Protein AF-A0A0L9TNU4-F1 (afdb_monomer_lite)

Radius of gyration: 21.01 Å; chains: 1; bounding box: 42×26×55 Å

pLDDT: mean 82.47, std 11.99, range [50.09, 94.62]

Secondary structure (DSSP, 8-state):
-HHHHHHHHHHHHHHHHHHHTT-----EEEEE-SS--HHHHHHHHHHHHGGG--EEEE-TTSSEEEEE-

Organism: Phaseolus angularis (NCBI:txid3914)

Structure (mmCIF, N/CA/C/O backbone):
data_AF-A0A0L9TNU4-F1
#
_entry.id   AF-A0A0L9TNU4-F1
#
loop_
_atom_site.group_PDB
_atom_site.id
_atom_site.type_symbol
_atom_site.label_atom_id
_atom_site.label_alt_id
_atom_site.label_comp_id
_atom_site.label_asym_id
_atom_site.label_entity_id
_atom_site.label_seq_id
_atom_site.pdbx_PDB_ins_code
_atom_site.Cartn_x
_atom_site.Cartn_y
_atom_site.Cartn_z
_atom_site.occupancy
_atom_site.B_iso_or_equiv
_atom_site.auth_seq_id
_atom_site.auth_comp_id
_atom_site.auth_asym_id
_atom_site.auth_atom_id
_atom_site.pdbx_PDB_model_num
ATOM 1 N N . MET A 1 1 ? -26.904 16.882 44.242 1.00 60.22 1 MET A N 1
ATOM 2 C CA . MET A 1 1 ? -27.081 17.461 42.881 1.00 60.22 1 MET A CA 1
ATOM 3 C C . MET A 1 1 ? -25.745 17.580 42.134 1.00 60.22 1 MET A C 1
ATOM 5 O O . MET A 1 1 ? -25.682 17.161 40.988 1.00 60.22 1 MET A O 1
ATOM 9 N N . ALA A 1 2 ? -24.670 18.052 42.782 1.00 64.38 2 ALA A N 1
ATOM 10 C CA . ALA A 1 2 ? -23.325 18.161 42.193 1.00 64.38 2 ALA A CA 1
ATOM 11 C C . ALA A 1 2 ? -22.671 16.815 41.802 1.00 64.38 2 ALA A C 1
ATOM 13 O O . ALA A 1 2 ? -21.977 16.732 40.794 1.00 64.38 2 ALA A O 1
ATOM 14 N N . GLU A 1 3 ? -22.933 15.744 42.553 1.00 74.19 3 GLU A N 1
ATOM 15 C CA . GLU A 1 3 ? -22.311 14.426 42.336 1.00 74.19 3 GLU A CA 1
ATOM 16 C C . GLU A 1 3 ? -22.700 13.783 40.997 1.00 74.19 3 GLU A C 1
ATOM 18 O O . GLU A 1 3 ? -21.878 13.146 40.341 1.00 74.19 3 GLU A O 1
ATOM 23 N N . ASN A 1 4 ? -23.945 13.979 40.556 1.00 78.75 4 ASN A N 1
ATOM 24 C CA . ASN A 1 4 ? -24.420 13.458 39.271 1.00 78.75 4 ASN A CA 1
ATOM 25 C C . ASN A 1 4 ? -23.834 14.245 38.093 1.00 78.75 4 ASN A C 1
ATOM 27 O O . ASN A 1 4 ? -23.560 13.672 37.043 1.00 78.75 4 ASN A O 1
ATOM 31 N N . LEU A 1 5 ? -23.589 15.542 38.289 1.00 79.75 5 LEU A N 1
ATOM 32 C CA . LEU A 1 5 ? -22.988 16.429 37.295 1.00 79.75 5 LEU A CA 1
ATOM 33 C C . LEU A 1 5 ? -21.504 16.094 37.086 1.00 79.75 5 LEU A C 1
ATOM 35 O O . LEU A 1 5 ? -21.053 15.977 35.950 1.00 79.75 5 LEU A O 1
ATOM 39 N N . ALA A 1 6 ? -20.776 15.828 38.175 1.00 83.44 6 ALA A N 1
ATOM 40 C CA . ALA A 1 6 ? -19.391 15.363 38.122 1.00 83.44 6 ALA A CA 1
ATOM 41 C C . ALA A 1 6 ? -19.259 14.007 37.405 1.00 83.44 6 ALA A C 1
ATOM 43 O O . ALA A 1 6 ? -18.394 13.839 36.544 1.00 83.44 6 ALA A O 1
ATOM 44 N N . LYS A 1 7 ? -20.153 13.051 37.698 1.00 81.56 7 LYS A N 1
ATOM 45 C CA . LYS A 1 7 ? -20.180 11.746 37.014 1.00 81.56 7 LYS A CA 1
ATOM 46 C C . LYS A 1 7 ? -20.462 11.883 35.519 1.00 81.56 7 LYS A C 1
ATOM 48 O O . LYS A 1 7 ? -19.741 11.296 34.721 1.00 81.56 7 LYS A O 1
ATOM 53 N N . MET A 1 8 ? -21.455 12.689 35.140 1.00 86.12 8 MET A N 1
ATOM 54 C CA . MET A 1 8 ? -21.780 12.966 33.734 1.00 86.12 8 MET A CA 1
ATOM 55 C C . MET A 1 8 ? -20.586 13.563 32.984 1.00 86.12 8 MET A C 1
ATOM 57 O O . MET A 1 8 ? -20.231 13.073 31.917 1.00 86.12 8 MET A O 1
ATOM 61 N N . LEU A 1 9 ? -19.929 14.572 33.564 1.00 86.62 9 LEU A N 1
ATOM 62 C CA . LEU A 1 9 ? -18.751 15.200 32.963 1.00 86.62 9 LEU A CA 1
ATOM 63 C C . LEU A 1 9 ? -17.609 14.202 32.774 1.00 86.62 9 LEU A C 1
ATOM 65 O O . LEU A 1 9 ? -16.982 14.194 31.722 1.00 86.62 9 LEU A O 1
ATOM 69 N N . THR A 1 10 ? -17.386 13.327 33.756 1.00 85.81 10 THR A N 1
ATOM 70 C CA . THR A 1 10 ? -16.339 12.300 33.680 1.00 85.81 10 THR A CA 1
ATOM 71 C C . THR A 1 10 ? -16.632 11.296 32.564 1.00 85.81 10 THR A C 1
ATOM 73 O O . THR A 1 10 ? -15.744 10.969 31.785 1.00 85.81 10 THR A O 1
ATOM 76 N N . VAL A 1 11 ? -17.884 10.843 32.439 1.00 86.56 11 VAL A N 1
ATOM 77 C CA . VAL A 1 11 ? -18.304 9.928 31.364 1.00 86.56 11 VAL A CA 1
ATOM 78 C C . VAL A 1 11 ? -18.143 10.582 29.994 1.00 86.56 11 VAL A C 1
ATOM 80 O O . VAL A 1 11 ? -17.598 9.955 29.092 1.00 86.56 11 VAL A O 1
ATOM 83 N N . ILE A 1 12 ? -18.554 11.844 29.841 1.00 86.19 12 ILE A N 1
ATOM 84 C CA . ILE A 1 12 ? -18.396 12.585 28.582 1.00 86.19 12 ILE A CA 1
ATOM 85 C C . ILE A 1 12 ? -16.916 12.676 28.200 1.00 86.19 12 ILE A C 1
ATOM 87 O O . ILE A 1 12 ? -16.578 12.398 27.056 1.00 86.19 12 ILE A O 1
ATOM 91 N N . LEU A 1 13 ? -16.039 12.996 29.156 1.00 83.69 13 LEU A N 1
ATOM 92 C CA . LEU A 1 13 ? -14.596 13.127 28.929 1.00 83.69 13 LEU A CA 1
ATOM 93 C C . LEU A 1 13 ? -13.948 11.798 28.511 1.00 83.69 13 LEU A C 1
ATOM 95 O O . LEU A 1 13 ? -13.100 11.770 27.626 1.00 83.69 13 LEU A O 1
ATOM 99 N N . VAL A 1 14 ? -14.376 10.686 29.114 1.00 81.06 14 VAL A N 1
ATOM 100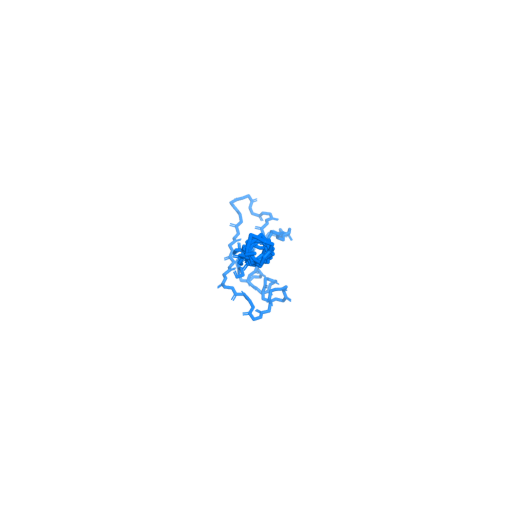 C CA . VAL A 1 14 ? -13.898 9.345 28.745 1.00 81.06 14 VAL A CA 1
ATOM 101 C C . VAL A 1 14 ? -14.399 8.945 27.355 1.00 81.06 14 VAL A C 1
ATOM 103 O O . VAL A 1 14 ? -13.626 8.431 26.552 1.00 81.06 14 VAL A O 1
ATOM 106 N N . VAL A 1 15 ? -15.672 9.202 27.041 1.00 78.88 15 VAL A N 1
ATOM 107 C CA . VAL A 1 15 ? -16.260 8.867 25.733 1.00 78.88 15 VAL A CA 1
ATOM 108 C C . VAL A 1 15 ? -15.616 9.680 24.613 1.00 78.88 15 VAL A C 1
ATOM 110 O O . VAL A 1 15 ? -15.313 9.123 23.559 1.00 78.88 15 VAL A O 1
ATOM 113 N N . THR A 1 16 ? -15.372 10.975 24.830 1.00 73.69 16 THR A N 1
ATOM 114 C CA . THR A 1 16 ? -14.699 11.809 23.830 1.00 73.69 16 THR A CA 1
ATOM 115 C C . THR A 1 16 ? -13.244 11.396 23.646 1.00 73.69 16 THR A C 1
ATOM 117 O O . THR A 1 16 ? -12.816 11.296 22.504 1.00 73.69 16 THR A O 1
ATOM 120 N N . ALA A 1 17 ? -12.509 11.080 24.718 1.00 70.75 17 ALA A N 1
ATOM 121 C CA . ALA A 1 17 ? -11.135 10.585 24.611 1.00 70.75 17 ALA A CA 1
ATOM 122 C C . ALA A 1 17 ? -11.049 9.281 23.798 1.00 70.75 17 ALA A C 1
ATOM 124 O O . ALA A 1 17 ? -10.223 9.172 22.902 1.00 70.75 17 ALA A O 1
ATOM 125 N N . VAL A 1 18 ? -11.954 8.323 24.034 1.00 68.00 18 VAL A N 1
ATOM 126 C CA . VAL A 1 18 ? -11.994 7.059 23.273 1.00 68.00 18 VAL A CA 1
ATOM 127 C C . VAL A 1 18 ? -12.352 7.279 21.797 1.00 68.00 18 VAL A C 1
ATOM 129 O O . VAL A 1 18 ? -11.881 6.541 20.936 1.00 68.00 18 VAL A O 1
ATOM 132 N N . ALA A 1 19 ? -13.163 8.291 21.478 1.00 66.19 19 ALA A N 1
ATOM 133 C CA . ALA A 1 19 ? -13.540 8.597 20.098 1.00 66.19 19 ALA A CA 1
ATOM 134 C C . ALA A 1 19 ? -12.402 9.226 19.269 1.00 66.19 19 ALA A C 1
ATOM 136 O O . ALA A 1 19 ? -12.415 9.101 18.046 1.00 66.19 19 ALA A O 1
ATOM 137 N N . MET A 1 20 ? -11.427 9.882 19.909 1.00 59.97 20 MET A N 1
ATOM 138 C CA . MET A 1 20 ? -10.302 10.545 19.226 1.00 59.97 20 MET A CA 1
ATOM 139 C C . MET A 1 20 ? -9.237 9.560 18.721 1.00 59.97 20 MET A C 1
ATOM 141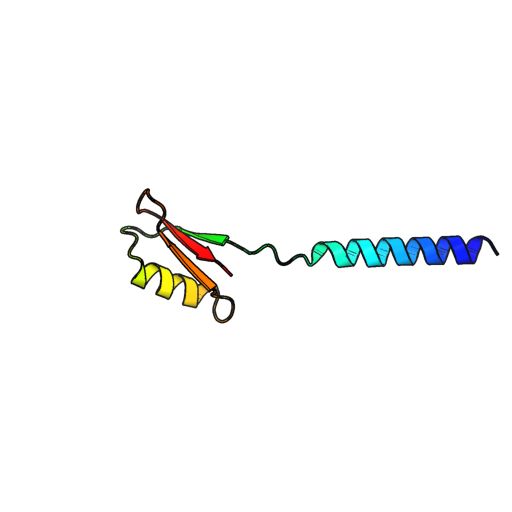 O O . MET A 1 20 ? -8.508 9.874 17.791 1.00 59.97 20 MET A O 1
ATOM 145 N N . GLU A 1 21 ? -9.181 8.343 19.263 1.00 57.03 21 GLU A N 1
ATOM 146 C CA . GLU A 1 21 ? -8.221 7.307 18.844 1.00 57.03 21 GLU A CA 1
ATOM 147 C C . GLU A 1 21 ? -8.582 6.662 17.486 1.00 57.03 21 GLU A C 1
ATOM 149 O O . GLU A 1 21 ? -7.828 5.851 16.952 1.00 57.03 21 GLU A O 1
ATOM 154 N N . ALA A 1 22 ? -9.752 6.993 16.924 1.00 50.50 22 ALA A N 1
ATOM 155 C CA . ALA A 1 22 ? -10.301 6.389 15.711 1.00 50.50 22 ALA A CA 1
ATOM 156 C C . ALA A 1 22 ? -10.275 7.331 14.496 1.00 50.50 22 ALA A C 1
ATOM 158 O O . ALA A 1 22 ? -11.124 7.227 13.607 1.00 50.50 22 ALA A O 1
ATOM 159 N N . GLU A 1 23 ? -9.316 8.253 14.432 1.00 52.50 23 GLU A N 1
ATOM 160 C CA . GLU A 1 23 ? -9.028 8.936 13.175 1.00 52.50 23 GLU A CA 1
ATOM 161 C C . GLU A 1 23 ? -8.387 7.914 12.223 1.00 52.50 23 GLU A C 1
ATOM 163 O O . GLU A 1 23 ? -7.374 7.300 12.576 1.00 52.50 23 GLU A O 1
ATOM 168 N N . PRO A 1 24 ? -8.955 7.667 11.026 1.00 50.09 24 PRO A N 1
ATOM 169 C CA . PRO A 1 24 ? -8.272 6.874 10.026 1.00 50.09 24 PRO A CA 1
ATOM 170 C C . PRO A 1 24 ? -7.078 7.713 9.593 1.00 50.09 24 PRO A C 1
ATOM 172 O O . PRO A 1 24 ? -7.206 8.607 8.760 1.00 50.09 24 PRO A O 1
ATOM 175 N N . VAL A 1 25 ? -5.916 7.481 10.201 1.00 53.25 25 VAL A N 1
ATOM 176 C CA . VAL A 1 25 ? -4.677 7.976 9.624 1.00 53.25 25 VAL A CA 1
ATOM 177 C C . VAL A 1 25 ? -4.642 7.341 8.236 1.00 53.25 25 VAL A C 1
ATOM 179 O O . VAL A 1 25 ? -4.617 6.113 8.125 1.00 53.25 25 VAL A O 1
ATOM 182 N N . ASP A 1 26 ? -4.811 8.158 7.194 1.00 58.47 26 ASP A N 1
ATOM 183 C CA . ASP A 1 26 ? -4.693 7.757 5.791 1.00 58.47 26 ASP A CA 1
ATOM 184 C C . ASP A 1 26 ? -3.288 7.147 5.676 1.00 58.47 26 ASP A C 1
ATOM 186 O O . ASP A 1 26 ? -2.266 7.841 5.654 1.00 58.47 26 ASP A O 1
ATOM 190 N N . SER A 1 27 ? -3.219 5.827 5.845 1.00 75.69 27 SER A N 1
ATOM 191 C CA . SER A 1 27 ? -1.998 5.148 6.258 1.00 75.69 27 SER A CA 1
ATOM 192 C C . SER A 1 27 ? -1.176 4.905 5.013 1.00 75.69 27 SER A C 1
ATOM 194 O O . SER A 1 27 ? -1.415 3.964 4.258 1.00 75.69 27 SER A O 1
ATOM 196 N N . ALA A 1 28 ? -0.191 5.768 4.787 1.00 84.00 28 ALA A N 1
ATOM 197 C CA . ALA A 1 28 ? 0.814 5.523 3.773 1.00 84.00 28 ALA A CA 1
ATOM 198 C C . ALA A 1 28 ? 1.848 4.520 4.311 1.00 84.00 28 ALA A C 1
ATOM 200 O O . ALA A 1 28 ? 2.515 4.793 5.310 1.00 84.00 28 ALA A O 1
ATOM 201 N N . VAL A 1 29 ? 2.017 3.373 3.648 1.00 87.25 29 VAL A N 1
ATOM 202 C CA . VAL A 1 29 ? 3.071 2.398 3.982 1.00 87.25 29 VAL A CA 1
ATOM 203 C C . VAL A 1 29 ? 4.104 2.329 2.864 1.00 87.25 29 VAL A C 1
ATOM 205 O O . VAL A 1 29 ? 3.754 2.244 1.690 1.00 87.25 29 VAL A O 1
ATOM 208 N N . ALA A 1 30 ? 5.389 2.375 3.216 1.00 88.44 30 ALA A N 1
ATOM 209 C CA . ALA A 1 30 ? 6.482 2.243 2.258 1.00 88.44 30 ALA A CA 1
ATOM 210 C C . ALA A 1 30 ? 7.029 0.809 2.259 1.00 88.44 30 ALA A C 1
ATOM 212 O O . ALA A 1 30 ? 7.445 0.296 3.296 1.00 88.44 30 ALA A O 1
ATOM 213 N N . ILE A 1 31 ? 7.072 0.181 1.086 1.00 89.56 31 ILE A N 1
ATOM 214 C CA . ILE A 1 31 ? 7.645 -1.145 0.856 1.00 89.56 31 ILE A CA 1
ATOM 215 C C . ILE A 1 31 ? 8.969 -0.984 0.095 1.00 89.56 31 ILE A C 1
ATOM 217 O O . ILE A 1 31 ? 9.004 -0.256 -0.904 1.00 89.56 31 ILE A O 1
ATOM 221 N N . PRO A 1 32 ? 10.071 -1.633 0.511 1.00 88.62 32 PRO A N 1
ATOM 222 C CA . PRO A 1 32 ? 11.289 -1.676 -0.294 1.00 88.62 32 PRO A CA 1
ATOM 223 C C . PRO A 1 32 ? 11.031 -2.418 -1.611 1.00 88.62 32 PRO A C 1
ATOM 225 O O . PRO A 1 32 ? 10.504 -3.530 -1.615 1.00 88.62 32 PRO A O 1
ATOM 228 N N . MET A 1 33 ? 11.392 -1.791 -2.729 1.00 85.06 33 MET A N 1
ATOM 229 C CA . MET A 1 33 ? 11.179 -2.329 -4.068 1.00 85.06 33 MET A CA 1
ATOM 230 C C . MET A 1 33 ? 12.182 -1.728 -5.056 1.00 85.06 33 MET A C 1
ATOM 232 O O . MET A 1 33 ? 12.081 -0.553 -5.403 1.00 85.06 33 MET A O 1
ATOM 236 N N . TYR A 1 34 ? 13.134 -2.540 -5.518 1.00 84.81 34 TYR A N 1
ATOM 237 C CA . TYR A 1 34 ? 14.131 -2.144 -6.511 1.00 84.81 34 TYR A CA 1
ATOM 238 C C . TYR A 1 34 ? 14.185 -3.154 -7.669 1.00 84.81 34 TYR A C 1
ATOM 240 O O . TYR A 1 34 ? 14.399 -4.339 -7.405 1.00 84.81 34 TYR A O 1
ATOM 248 N N . PRO A 1 35 ? 14.058 -2.711 -8.933 1.00 87.50 35 PRO A N 1
ATOM 249 C CA . PRO A 1 35 ? 13.653 -1.368 -9.356 1.00 87.50 35 PRO A CA 1
ATOM 250 C C . PRO A 1 35 ? 12.176 -1.098 -9.024 1.00 87.50 35 PRO A C 1
ATOM 252 O O . PRO A 1 35 ? 11.336 -1.990 -9.142 1.00 87.50 35 PRO A O 1
ATOM 255 N N . CYS A 1 36 ? 11.831 0.130 -8.628 1.00 88.38 36 CYS A N 1
ATOM 256 C CA . CYS A 1 36 ? 10.428 0.472 -8.418 1.00 88.38 36 CYS A CA 1
ATOM 257 C C . CYS A 1 36 ? 9.703 0.600 -9.761 1.00 88.38 36 CYS A C 1
ATOM 259 O O . CYS A 1 36 ? 9.853 1.580 -10.492 1.00 88.38 36 CYS A O 1
ATOM 261 N N . SER A 1 37 ? 8.901 -0.413 -10.075 1.00 91.62 37 SER A N 1
ATOM 262 C CA . SER A 1 37 ? 7.991 -0.429 -11.212 1.00 91.62 37 SER A CA 1
ATOM 263 C C . SER A 1 37 ? 6.578 -0.139 -10.719 1.00 91.62 37 SER A C 1
ATOM 265 O O . SER A 1 37 ? 6.045 -0.884 -9.901 1.00 91.62 37 SER A O 1
ATOM 267 N N . VAL A 1 38 ? 5.946 0.929 -11.217 1.00 90.06 38 VAL A N 1
ATOM 268 C CA . VAL A 1 38 ? 4.568 1.313 -10.847 1.00 90.06 38 VAL A CA 1
ATOM 269 C C . VAL A 1 38 ? 3.571 0.139 -10.906 1.00 90.06 38 VAL A C 1
ATOM 271 O O . VAL A 1 38 ? 2.853 -0.058 -9.924 1.00 90.06 38 VAL A O 1
ATOM 274 N N . PRO A 1 39 ? 3.503 -0.680 -11.978 1.00 92.25 39 PRO A N 1
ATOM 275 C CA . PRO A 1 39 ? 2.559 -1.800 -12.020 1.00 92.25 39 PRO A CA 1
ATOM 276 C C . PRO A 1 39 ? 2.828 -2.863 -10.946 1.00 92.25 39 PRO A C 1
ATOM 278 O O . PRO A 1 39 ? 1.883 -3.374 -10.344 1.00 92.25 39 PRO A O 1
ATOM 281 N N . GLU A 1 40 ? 4.092 -3.180 -10.665 1.00 92.69 40 GLU A N 1
ATOM 282 C CA . GLU A 1 40 ? 4.431 -4.163 -9.634 1.00 92.69 40 GLU A CA 1
ATOM 283 C C . GLU A 1 40 ? 4.229 -3.600 -8.217 1.00 92.69 40 GLU A C 1
ATOM 285 O O . GLU A 1 40 ? 3.758 -4.312 -7.331 1.00 92.69 40 GLU A O 1
ATOM 290 N N . CYS A 1 41 ? 4.499 -2.308 -8.024 1.00 92.81 41 CYS A N 1
ATOM 291 C CA . CYS A 1 41 ? 4.223 -1.559 -6.801 1.00 92.81 41 CYS A CA 1
ATOM 292 C C . CYS A 1 41 ? 2.724 -1.605 -6.463 1.00 92.81 41 CYS A C 1
ATOM 294 O O . CYS A 1 41 ? 2.347 -2.017 -5.367 1.00 92.81 41 CYS A O 1
ATOM 296 N N . ILE A 1 42 ? 1.849 -1.321 -7.435 1.00 93.81 42 ILE A N 1
ATOM 297 C CA . ILE A 1 42 ? 0.391 -1.446 -7.271 1.00 93.81 42 ILE A CA 1
ATOM 298 C C . ILE A 1 42 ? -0.007 -2.886 -6.919 1.00 93.81 42 ILE A C 1
ATOM 300 O O . ILE A 1 42 ? -0.824 -3.097 -6.021 1.00 93.81 42 ILE A O 1
ATOM 304 N N . ALA A 1 43 ? 0.555 -3.886 -7.605 1.00 94.62 43 ALA A N 1
ATOM 305 C CA . ALA A 1 43 ? 0.248 -5.289 -7.330 1.00 94.62 43 ALA A CA 1
ATOM 306 C C . ALA A 1 43 ? 0.679 -5.715 -5.913 1.00 94.62 43 ALA A C 1
ATOM 308 O O . ALA A 1 43 ? -0.057 -6.443 -5.244 1.00 94.62 43 ALA A O 1
ATOM 309 N N . GLY A 1 44 ? 1.834 -5.240 -5.440 1.00 92.31 44 GLY A N 1
ATOM 310 C CA . GLY A 1 44 ? 2.310 -5.444 -4.071 1.00 92.31 44 GLY A CA 1
ATOM 311 C C . GLY A 1 44 ? 1.410 -4.764 -3.042 1.00 92.31 44 GLY A C 1
ATOM 312 O O . GLY A 1 44 ? 0.925 -5.417 -2.119 1.00 92.31 44 GLY A O 1
ATOM 313 N N . CYS A 1 45 ? 1.093 -3.486 -3.248 1.00 92.75 45 CYS A N 1
ATOM 314 C CA . CYS A 1 45 ? 0.217 -2.723 -2.360 1.00 92.75 45 CYS A CA 1
ATOM 315 C C . CYS A 1 45 ? -1.187 -3.325 -2.248 1.00 92.75 45 CYS A C 1
ATOM 317 O O . CYS A 1 45 ? -1.732 -3.394 -1.150 1.00 92.75 45 CYS A O 1
ATOM 319 N N . LYS A 1 46 ? -1.757 -3.829 -3.349 1.00 94.12 46 LYS A N 1
ATOM 320 C CA . LYS A 1 46 ? -3.047 -4.538 -3.326 1.00 94.12 46 LYS A CA 1
ATOM 321 C C . LYS A 1 46 ? -3.008 -5.819 -2.494 1.00 94.12 46 LYS A C 1
ATOM 323 O O . LYS A 1 46 ? -4.005 -6.149 -1.868 1.00 94.12 46 LYS A O 1
ATOM 328 N N . LYS A 1 47 ? -1.879 -6.534 -2.458 1.00 92.94 47 LYS A N 1
ATOM 329 C CA . LYS A 1 47 ? -1.724 -7.730 -1.608 1.00 92.94 47 LYS A CA 1
ATOM 330 C C . LYS A 1 47 ? -1.634 -7.382 -0.122 1.00 92.94 47 LYS A C 1
ATOM 332 O O . LYS A 1 47 ? -2.078 -8.172 0.699 1.00 92.94 47 LYS A O 1
ATOM 337 N N . ILE A 1 48 ? -1.057 -6.226 0.208 1.00 89.62 48 ILE A N 1
ATOM 338 C CA . ILE A 1 48 ? -0.860 -5.780 1.595 1.00 89.62 48 ILE A CA 1
ATOM 339 C C . ILE A 1 48 ? -2.125 -5.115 2.147 1.00 89.62 48 ILE A C 1
ATOM 341 O O . ILE A 1 48 ? -2.581 -5.470 3.228 1.00 89.62 48 ILE A O 1
ATOM 345 N N . LEU A 1 49 ? -2.689 -4.157 1.406 1.00 89.81 49 LEU A N 1
ATOM 346 C CA . LEU A 1 49 ? -3.833 -3.348 1.841 1.00 89.81 49 LEU A CA 1
ATOM 347 C C . LEU A 1 49 ? -5.189 -3.962 1.465 1.00 89.81 49 LEU A C 1
ATOM 349 O O . LEU A 1 49 ? -6.210 -3.594 2.043 1.00 89.81 49 LEU A O 1
ATOM 353 N N . GLY A 1 50 ? -5.231 -4.886 0.501 1.00 89.62 50 GLY A N 1
ATOM 354 C CA . GLY A 1 50 ? -6.469 -5.528 0.062 1.00 89.62 50 GLY A CA 1
ATOM 355 C C . GLY A 1 50 ? -7.508 -4.512 -0.412 1.00 89.62 50 GLY A C 1
ATOM 356 O O . GLY A 1 50 ? -7.230 -3.660 -1.256 1.00 89.62 50 GLY A O 1
ATOM 357 N N . GLU A 1 51 ? -8.706 -4.583 0.164 1.00 89.94 51 GLU A N 1
ATOM 358 C CA . GLU A 1 51 ? -9.829 -3.681 -0.135 1.00 89.94 51 GLU A CA 1
ATOM 359 C C . GLU A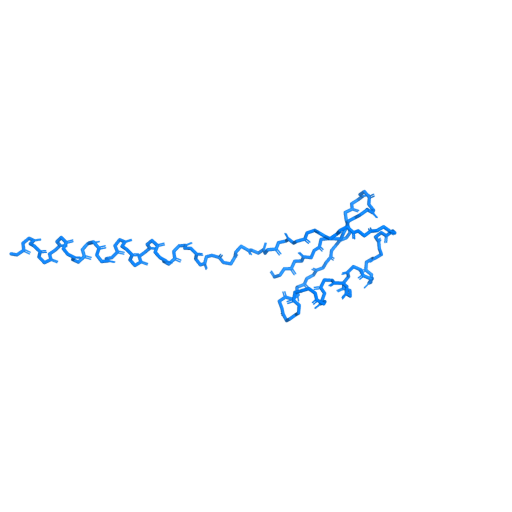 1 51 ? -9.593 -2.234 0.311 1.00 89.94 51 GLU A C 1
ATOM 361 O O . GLU A 1 51 ? -10.290 -1.329 -0.143 1.00 89.94 51 GLU A O 1
ATOM 366 N N . LYS A 1 52 ? -8.603 -1.998 1.179 1.00 87.75 52 LYS A N 1
ATOM 367 C CA . LYS A 1 52 ? -8.195 -0.648 1.570 1.00 87.75 52 LYS A CA 1
ATOM 368 C C . LYS A 1 52 ? -7.310 0.009 0.517 1.00 87.75 52 LYS A C 1
ATOM 370 O O . LYS A 1 52 ? -7.041 1.184 0.622 1.00 87.75 52 LYS A O 1
ATOM 375 N N . PHE A 1 53 ? -6.840 -0.698 -0.508 1.00 91.44 53 PHE A N 1
ATOM 376 C CA . PHE A 1 53 ? -5.951 -0.090 -1.494 1.00 91.44 53 PHE A CA 1
ATOM 377 C C . PHE A 1 53 ? -6.614 1.083 -2.245 1.00 91.44 53 PHE A C 1
ATOM 379 O O . PHE A 1 53 ? -7.573 0.886 -2.996 1.00 91.44 53 PHE A O 1
ATOM 386 N N . ARG A 1 54 ? -6.042 2.287 -2.118 1.00 90.94 54 ARG A N 1
ATOM 387 C CA . ARG A 1 54 ? -6.453 3.481 -2.874 1.00 90.94 54 ARG A CA 1
ATOM 388 C C . ARG A 1 54 ? -5.534 3.756 -4.050 1.00 90.94 54 ARG A C 1
ATOM 390 O O . ARG A 1 54 ? -5.996 3.893 -5.183 1.00 90.94 54 ARG A O 1
ATOM 397 N N . SER A 1 55 ? -4.237 3.849 -3.789 1.00 91.06 55 SER A N 1
ATOM 398 C CA . SER A 1 55 ? -3.236 4.175 -4.802 1.00 91.06 55 SER A CA 1
ATOM 399 C C . SER A 1 55 ? -1.844 3.718 -4.373 1.00 91.06 55 SER A C 1
ATOM 401 O O . SER A 1 55 ? -1.620 3.319 -3.229 1.00 91.06 55 SER A O 1
ATOM 403 N N . ALA A 1 56 ? -0.898 3.746 -5.311 1.00 93.19 56 ALA A N 1
ATOM 404 C CA . ALA A 1 56 ? 0.513 3.543 -5.020 1.00 93.19 56 ALA A CA 1
ATOM 405 C C . ALA A 1 56 ? 1.381 4.486 -5.853 1.00 93.19 56 ALA A C 1
ATOM 407 O O . ALA A 1 56 ? 0.983 4.886 -6.949 1.00 93.19 56 ALA A O 1
ATOM 408 N N . SER A 1 57 ? 2.569 4.812 -5.351 1.00 91.94 57 SER A N 1
ATOM 409 C CA . SER A 1 57 ? 3.555 5.622 -6.068 1.00 91.94 57 SER A CA 1
ATOM 410 C C . SER A 1 57 ? 4.976 5.146 -5.787 1.00 91.94 57 SER A C 1
ATOM 412 O O . SER A 1 57 ? 5.274 4.672 -4.696 1.00 91.94 57 SER A O 1
ATOM 414 N N . CYS A 1 58 ? 5.869 5.295 -6.759 1.00 91.50 58 CYS A N 1
ATOM 415 C CA . CYS A 1 58 ? 7.294 5.053 -6.560 1.00 91.50 58 CYS A CA 1
ATOM 416 C C . CYS A 1 58 ? 7.968 6.310 -6.006 1.00 91.50 58 CYS A C 1
ATOM 418 O O . CYS A 1 58 ? 7.751 7.407 -6.522 1.00 91.50 58 CYS A O 1
ATOM 420 N N . LEU A 1 59 ? 8.822 6.158 -4.990 1.00 87.06 59 LEU A N 1
ATOM 421 C CA . LEU A 1 59 ? 9.695 7.254 -4.574 1.00 87.06 59 LEU A CA 1
ATOM 422 C C . LEU A 1 59 ? 10.690 7.594 -5.691 1.00 87.06 59 LEU A C 1
ATOM 424 O O . LEU A 1 59 ? 11.155 6.719 -6.419 1.00 87.06 59 LEU A O 1
ATOM 428 N N . THR A 1 60 ? 11.077 8.869 -5.778 1.00 81.06 60 THR A N 1
ATOM 429 C CA . THR A 1 60 ? 12.024 9.386 -6.784 1.00 81.06 60 THR A CA 1
ATOM 430 C C . THR A 1 60 ? 13.396 8.707 -6.724 1.00 81.06 60 THR A C 1
ATOM 432 O O . THR A 1 60 ? 14.112 8.675 -7.717 1.00 81.06 60 THR A O 1
ATOM 435 N N . ASN A 1 61 ? 13.761 8.134 -5.571 1.00 81.12 61 ASN A N 1
ATOM 436 C CA . ASN A 1 61 ? 14.983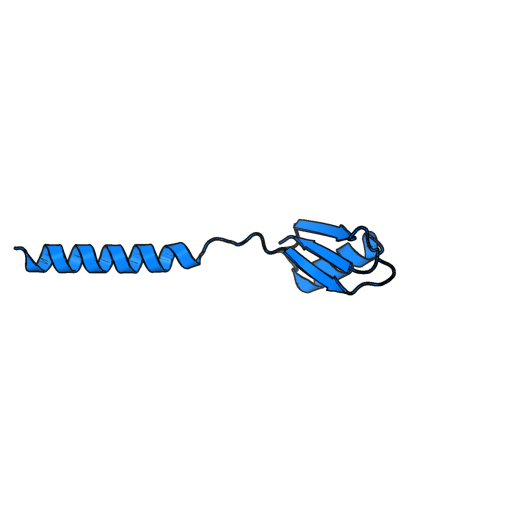 7.344 -5.409 1.00 81.12 61 ASN A CA 1
ATOM 437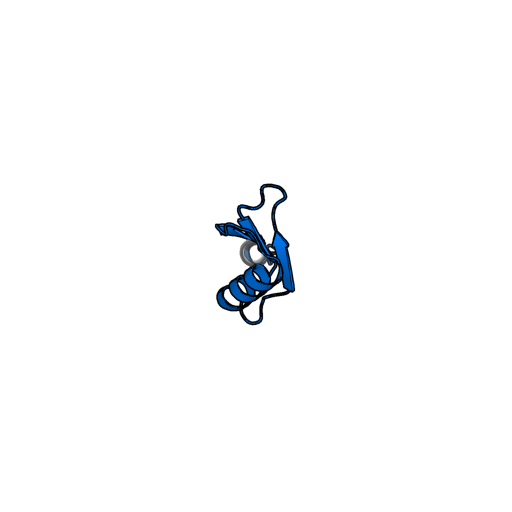 C C . ASN A 1 61 ? 14.910 5.956 -6.082 1.00 81.12 61 ASN A C 1
ATOM 439 O O . ASN A 1 61 ? 15.923 5.269 -6.124 1.00 81.12 61 ASN A O 1
ATOM 443 N N . GLY A 1 62 ? 13.741 5.538 -6.586 1.00 78.00 62 GLY A N 1
ATOM 444 C CA . GLY A 1 62 ? 13.535 4.298 -7.338 1.00 78.00 62 GLY A CA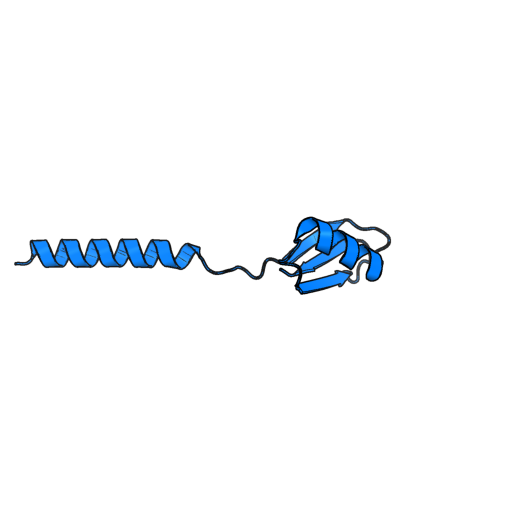 1
ATOM 445 C C . GLY A 1 62 ? 13.596 3.008 -6.515 1.00 78.00 62 GLY A C 1
ATOM 446 O O . GLY A 1 62 ? 13.506 1.928 -7.097 1.00 78.00 62 GLY A O 1
ATOM 447 N N . ASN A 1 63 ? 13.735 3.105 -5.189 1.00 86.81 63 ASN A N 1
ATOM 448 C CA . ASN A 1 63 ? 14.032 1.960 -4.316 1.00 86.81 63 ASN A CA 1
ATOM 449 C C . ASN A 1 63 ? 12.855 1.551 -3.426 1.00 86.81 63 ASN A C 1
ATOM 451 O O . ASN A 1 63 ? 12.951 0.593 -2.656 1.00 86.81 63 ASN A O 1
ATOM 455 N N . ASN A 1 64 ? 11.757 2.298 -3.480 1.00 89.00 64 ASN A N 1
ATOM 456 C CA . ASN A 1 64 ? 10.646 2.144 -2.563 1.00 89.00 64 ASN A CA 1
ATOM 457 C C . ASN A 1 64 ? 9.320 2.452 -3.259 1.00 89.00 64 ASN A C 1
ATOM 459 O O . ASN A 1 64 ? 9.205 3.398 -4.040 1.00 89.00 64 ASN A O 1
ATOM 463 N N . CYS A 1 65 ? 8.315 1.668 -2.898 1.00 91.88 65 CYS A N 1
ATOM 464 C CA . CYS A 1 65 ? 6.927 1.807 -3.297 1.00 91.88 65 CYS A CA 1
ATOM 465 C C . CYS A 1 65 ? 6.118 2.319 -2.097 1.00 91.88 65 CYS A C 1
ATOM 467 O O . CYS A 1 65 ? 6.185 1.726 -1.026 1.00 91.88 65 CYS A O 1
ATOM 469 N N . ILE A 1 66 ? 5.368 3.407 -2.251 1.00 92.88 66 ILE A N 1
ATOM 470 C CA . ILE A 1 66 ? 4.419 3.921 -1.256 1.00 92.88 66 ILE A CA 1
ATOM 471 C C . ILE A 1 66 ? 3.033 3.401 -1.612 1.00 92.88 66 ILE A C 1
ATOM 473 O O . ILE A 1 66 ? 2.588 3.600 -2.740 1.00 92.88 66 ILE A O 1
ATOM 477 N N . CYS A 1 67 ? 2.339 2.796 -0.657 1.00 92.69 67 CYS A N 1
ATOM 478 C CA . CYS A 1 67 ? 0.939 2.407 -0.763 1.00 92.69 67 CYS A CA 1
ATOM 479 C C . CYS A 1 67 ? 0.079 3.336 0.079 1.00 92.69 67 CYS A C 1
ATOM 481 O O . CYS A 1 67 ? 0.429 3.592 1.226 1.00 92.69 67 CYS A O 1
ATOM 483 N N . PHE A 1 68 ? -1.060 3.758 -0.453 1.00 91.06 68 PHE A N 1
ATOM 484 C CA . PHE A 1 68 ? -2.046 4.570 0.253 1.00 91.06 68 PHE A CA 1
ATOM 485 C C . PHE A 1 68 ? -3.316 3.743 0.491 1.00 91.06 68 PHE A C 1
ATOM 487 O O . PHE A 1 68 ? -3.779 3.047 -0.427 1.00 91.06 68 PHE A O 1
ATOM 494 N N . SER A 1 69 ? -3.840 3.796 1.721 1.00 85.38 69 SER A N 1
ATOM 495 C CA . SER A 1 69 ? -5.035 3.077 2.194 1.00 85.38 69 SER A CA 1
ATOM 496 C C . SER A 1 69 ? -6.258 3.978 2.342 1.00 85.38 69 SER A C 1
ATOM 498 O O . SER A 1 69 ? -6.032 5.058 2.915 1.00 85.38 69 SER A O 1
#

Foldseek 3Di:
DVVVVVVVVVVVVVVVVVVVVPDPPQDKDKDFDPQDDQVVLLVVLCVVCPVQFDGKDADPVRGIIITTD

Sequence (69 aa):
MAENLAKMLTVILVVTAVAMEAEPVDSAVAIPMYPCSVPECIAGCKKILGEKFRSASCLTNGNNCICFS